Protein AF-A0A7J6RR36-F1 (afdb_monomer_lite)

pLDDT: mean 82.9, std 16.31, range [44.66, 98.06]

Secondary structure (DSSP, 8-state):
---HHHHHHHHHHHHHHHTT---GGGTTS-EEEEEEEEEEEE-------------SSPPPPPP----EEEEEEEEEEEEEEETTEEEEEEEEEEESS-TT-EEEEEEEHHHHHHHHHHHT--S-HHHHHHHHHHHHHHTT-

Sequence (141 aa):
MIPSSTYDDMITQQQQQQQLVVDPSLSEGHHVVYDREIPLELRVLSMTRKTTGEGEGNPPPPPVDVGTLEAIRCKVMILGENEGSFKHCRVELTSENDIFFHYTHSLDEMQFRDIQEEQKLMIEFNEYVNVFIKMCNSCIA

Structure (mmCIF, N/CA/C/O backbone):
data_AF-A0A7J6RR36-F1
#
_entry.id   AF-A0A7J6RR36-F1
#
loop_
_atom_site.group_PDB
_atom_site.id
_atom_site.type_symbol
_atom_site.label_atom_id
_atom_site.label_alt_id
_atom_site.label_comp_id
_atom_site.label_asym_id
_atom_site.label_entity_id
_atom_site.label_seq_id
_atom_site.pdbx_PDB_ins_code
_atom_site.Cartn_x
_atom_site.Cartn_y
_atom_site.Cartn_z
_atom_site.occupancy
_atom_site.B_iso_or_equiv
_atom_site.auth_seq_id
_atom_site.auth_comp_id
_atom_site.auth_asym_id
_atom_site.auth_atom_id
_atom_site.pdbx_PDB_model_num
ATOM 1 N N . MET A 1 1 ? 8.049 -53.888 9.980 1.00 58.66 1 MET A N 1
ATOM 2 C CA . MET A 1 1 ? 6.819 -53.112 9.716 1.00 58.66 1 MET A CA 1
ATOM 3 C C . MET A 1 1 ? 6.733 -52.046 10.785 1.00 58.66 1 MET A C 1
ATOM 5 O O . MET A 1 1 ? 6.714 -52.404 11.954 1.00 58.66 1 MET A O 1
ATOM 9 N N . ILE A 1 2 ? 6.808 -50.774 10.401 1.00 55.28 2 ILE A N 1
ATOM 10 C CA . ILE A 1 2 ? 6.678 -49.655 11.342 1.00 55.28 2 ILE A CA 1
ATOM 11 C C . ILE A 1 2 ? 5.178 -49.531 11.690 1.00 55.28 2 ILE A C 1
ATOM 13 O O . ILE A 1 2 ? 4.363 -49.647 10.772 1.00 55.28 2 ILE A O 1
ATOM 17 N N . PRO A 1 3 ? 4.789 -49.382 12.970 1.00 66.19 3 PRO A N 1
ATOM 18 C CA . PRO A 1 3 ? 3.383 -49.269 13.365 1.00 66.19 3 PRO A CA 1
ATOM 19 C C . PRO A 1 3 ? 2.703 -48.054 12.717 1.00 66.19 3 PRO A C 1
ATOM 21 O O . PRO A 1 3 ? 3.299 -46.983 12.651 1.00 66.19 3 PRO A O 1
ATOM 24 N N . SER A 1 4 ? 1.444 -48.201 12.282 1.00 63.69 4 SER A N 1
ATOM 25 C CA . SER A 1 4 ? 0.651 -47.117 11.664 1.00 63.69 4 SER A CA 1
ATOM 26 C C . SER A 1 4 ? 0.597 -45.852 12.528 1.00 63.69 4 SER A C 1
ATOM 28 O O . SER A 1 4 ? 0.709 -44.753 12.002 1.00 63.69 4 SER A O 1
ATOM 30 N N . SER A 1 5 ? 0.530 -46.008 13.854 1.00 69.06 5 SER A N 1
ATOM 31 C CA . SER A 1 5 ? 0.500 -44.888 14.804 1.00 69.06 5 SER A CA 1
ATOM 32 C C . SER A 1 5 ? 1.755 -44.015 14.743 1.00 69.06 5 SER A C 1
ATOM 34 O O . SER A 1 5 ? 1.679 -42.810 14.927 1.00 69.06 5 SER A O 1
ATOM 36 N N . THR A 1 6 ? 2.913 -44.603 14.427 1.00 73.38 6 THR A N 1
ATOM 37 C CA . THR A 1 6 ? 4.170 -43.861 14.287 1.00 73.38 6 THR A CA 1
ATOM 38 C C . THR A 1 6 ? 4.166 -42.976 13.039 1.00 73.38 6 THR A C 1
ATOM 40 O O . THR A 1 6 ? 4.768 -41.908 13.056 1.00 73.38 6 THR A O 1
ATOM 43 N N . TYR A 1 7 ? 3.472 -43.375 11.968 1.00 69.75 7 TYR A N 1
ATOM 44 C CA . TYR A 1 7 ? 3.313 -42.533 10.778 1.00 69.75 7 TYR A CA 1
ATOM 45 C C . TYR A 1 7 ? 2.375 -41.354 11.038 1.00 69.75 7 TYR A C 1
ATOM 47 O O . TYR A 1 7 ? 2.686 -40.240 10.624 1.00 69.75 7 TYR A O 1
ATOM 55 N N . ASP A 1 8 ? 1.279 -41.577 11.764 1.00 73.06 8 ASP A N 1
ATOM 56 C CA . ASP A 1 8 ? 0.334 -40.517 12.132 1.00 73.06 8 ASP A CA 1
ATOM 57 C C . ASP A 1 8 ? 0.989 -39.472 13.054 1.00 73.06 8 ASP A C 1
ATOM 59 O O . ASP A 1 8 ? 0.829 -38.264 12.848 1.00 73.06 8 ASP A O 1
ATOM 63 N N . ASP A 1 9 ? 1.819 -39.920 14.002 1.00 74.50 9 ASP A N 1
ATOM 64 C CA . ASP A 1 9 ? 2.617 -39.041 14.863 1.00 74.50 9 ASP A CA 1
ATOM 65 C C . ASP A 1 9 ? 3.649 -38.231 14.057 1.00 74.50 9 ASP A C 1
ATOM 67 O O . ASP A 1 9 ? 3.833 -37.036 14.296 1.00 74.50 9 ASP A O 1
ATOM 71 N N . MET A 1 10 ? 4.297 -38.848 13.061 1.00 70.88 10 MET A N 1
ATOM 72 C CA . MET A 1 10 ? 5.255 -38.168 12.180 1.00 70.88 10 MET A CA 1
ATOM 73 C C . MET A 1 10 ? 4.585 -37.136 11.266 1.00 70.88 10 MET A C 1
ATOM 75 O O . MET A 1 10 ? 5.138 -36.053 11.071 1.00 70.88 10 MET A O 1
ATOM 79 N N . ILE A 1 11 ? 3.398 -37.436 10.731 1.00 74.56 11 ILE A N 1
ATOM 80 C CA . ILE A 1 11 ? 2.609 -36.498 9.917 1.00 74.56 11 ILE A CA 1
ATOM 81 C C . ILE A 1 11 ? 2.145 -35.321 10.777 1.00 74.56 11 ILE A C 1
ATOM 83 O O . ILE A 1 11 ? 2.254 -34.171 10.354 1.00 74.56 11 ILE A O 1
ATOM 87 N N . THR A 1 12 ? 1.696 -35.587 12.004 1.00 70.38 12 THR A N 1
ATOM 88 C CA . THR A 1 12 ? 1.265 -34.547 12.947 1.00 70.38 12 THR A CA 1
ATOM 89 C C . THR A 1 12 ? 2.434 -33.652 13.360 1.00 70.38 12 THR A C 1
ATOM 91 O O . THR A 1 12 ? 2.294 -32.431 13.377 1.00 70.38 12 THR A O 1
ATOM 94 N N . GLN A 1 13 ? 3.615 -34.223 13.621 1.00 67.81 13 GLN A N 1
ATOM 95 C CA . GLN A 1 13 ? 4.823 -33.444 13.910 1.00 67.81 13 GLN A CA 1
ATOM 96 C C . GLN A 1 13 ? 5.311 -32.639 12.700 1.00 67.81 13 GLN A C 1
ATOM 98 O O . GLN A 1 13 ? 5.726 -31.496 12.875 1.00 67.81 13 GLN A O 1
ATOM 103 N N . GLN A 1 14 ? 5.233 -33.180 11.479 1.00 62.72 14 GLN A N 1
ATOM 104 C CA . GLN A 1 14 ? 5.550 -32.421 10.263 1.00 62.72 14 GLN A CA 1
ATOM 105 C C . GLN A 1 14 ? 4.559 -31.281 10.017 1.00 62.72 14 GLN A C 1
ATOM 107 O O . GLN A 1 14 ? 4.983 -30.185 9.660 1.00 62.72 14 GLN A O 1
ATOM 112 N N . GLN A 1 15 ? 3.261 -31.501 10.244 1.00 60.00 15 GLN A N 1
ATOM 113 C CA . GLN A 1 15 ? 2.252 -30.444 10.144 1.00 60.00 15 GLN A CA 1
ATOM 114 C C . GLN A 1 15 ? 2.446 -29.375 11.226 1.00 60.00 15 GLN A C 1
ATOM 116 O O . GLN A 1 15 ? 2.379 -28.191 10.915 1.00 60.00 15 GLN A O 1
ATOM 121 N N . GLN A 1 16 ? 2.777 -29.758 12.465 1.00 57.38 16 GLN A N 1
ATOM 122 C CA . GLN A 1 16 ? 3.113 -28.803 13.530 1.00 57.38 16 GLN A CA 1
ATOM 123 C C . GLN A 1 16 ? 4.413 -28.037 13.245 1.00 57.38 16 GLN A C 1
ATOM 125 O O . GLN A 1 16 ? 4.486 -26.845 13.525 1.00 57.38 16 GLN A O 1
ATOM 130 N N . GLN A 1 17 ? 5.424 -28.670 12.639 1.00 55.56 17 GLN A N 1
ATOM 131 C CA . GLN A 1 17 ? 6.645 -27.977 12.207 1.00 55.56 17 GLN A CA 1
ATOM 132 C C . GLN A 1 17 ? 6.396 -27.021 11.035 1.00 55.56 17 GLN A C 1
ATOM 134 O O . GLN A 1 17 ? 6.995 -25.949 11.001 1.00 55.56 17 GLN A O 1
ATOM 139 N N . GLN A 1 18 ? 5.480 -27.348 10.117 1.00 54.94 18 GLN A N 1
ATOM 140 C CA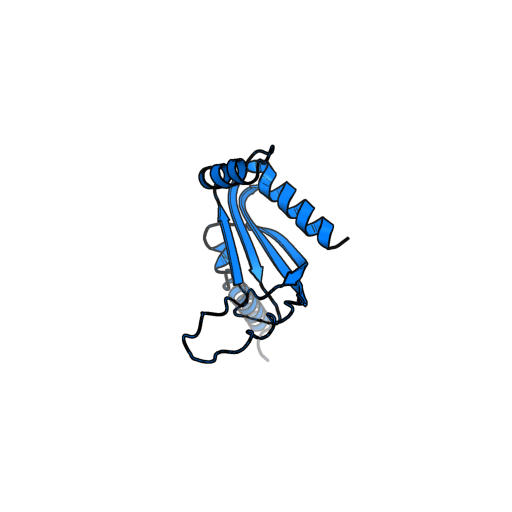 . GLN A 1 18 ? 5.027 -26.411 9.080 1.00 54.94 18 GLN A CA 1
ATOM 141 C C . GLN A 1 18 ? 4.219 -25.240 9.663 1.00 54.94 18 GLN A C 1
ATOM 143 O O . GLN A 1 18 ? 4.203 -24.162 9.077 1.00 54.94 18 GLN A O 1
ATOM 148 N N . GLN A 1 19 ? 3.605 -25.418 10.836 1.00 52.06 19 GLN A N 1
ATOM 149 C CA . GLN A 1 19 ? 2.794 -24.404 11.515 1.00 52.06 19 GLN A CA 1
ATOM 150 C C . GLN A 1 19 ? 3.617 -23.373 12.318 1.00 52.06 19 GLN A C 1
ATOM 152 O O . GLN A 1 19 ? 3.052 -22.391 12.792 1.00 52.06 19 GLN A O 1
ATOM 157 N N . LEU A 1 20 ? 4.938 -23.558 12.468 1.00 50.28 20 LEU A N 1
ATOM 158 C CA . LEU A 1 20 ? 5.805 -22.690 13.287 1.00 50.28 20 LEU A CA 1
ATOM 159 C C . LEU A 1 20 ? 6.657 -21.685 12.503 1.00 50.28 20 LEU A C 1
ATOM 161 O O . LEU A 1 20 ? 7.396 -20.915 13.118 1.00 50.28 20 LEU A O 1
ATOM 165 N N . VAL A 1 21 ? 6.531 -21.610 11.177 1.00 52.81 21 VAL A N 1
ATOM 166 C CA . VAL A 1 21 ? 7.033 -20.440 10.442 1.00 52.81 21 VAL A CA 1
ATOM 167 C C . VAL A 1 21 ? 5.961 -19.360 10.522 1.00 52.81 21 VAL A C 1
ATOM 169 O O . VAL A 1 21 ? 5.209 -19.126 9.580 1.00 52.81 21 VAL A O 1
ATOM 172 N N . VAL A 1 22 ? 5.837 -18.751 11.700 1.00 60.56 22 VAL A N 1
ATOM 173 C CA . VAL A 1 22 ? 5.014 -17.555 11.865 1.00 60.56 22 VAL A CA 1
ATOM 174 C C . VAL A 1 22 ? 5.665 -16.484 10.994 1.00 60.56 22 VAL A C 1
ATOM 176 O O . VAL A 1 22 ? 6.811 -16.112 11.248 1.00 60.56 22 VAL A O 1
ATOM 179 N N . ASP A 1 23 ? 4.985 -16.065 9.924 1.00 70.12 23 ASP A N 1
ATOM 180 C CA . ASP A 1 23 ? 5.460 -14.994 9.046 1.00 70.12 23 ASP A CA 1
ATOM 181 C C . ASP A 1 23 ? 5.832 -13.792 9.938 1.00 70.12 23 ASP A C 1
ATOM 183 O O . ASP A 1 23 ? 4.960 -13.302 10.663 1.00 70.12 23 ASP A O 1
ATOM 187 N N . PRO A 1 24 ? 7.101 -13.331 9.953 1.00 74.56 24 PRO A N 1
ATOM 188 C CA . PRO A 1 24 ? 7.525 -12.224 10.808 1.00 74.56 24 PRO A CA 1
ATOM 189 C C . PRO A 1 24 ? 6.677 -10.967 10.612 1.00 74.56 24 PRO A C 1
ATOM 191 O O . PRO A 1 24 ? 6.512 -10.190 11.553 1.00 74.56 24 PRO A O 1
ATOM 194 N N . SER A 1 25 ? 6.079 -10.795 9.428 1.00 69.94 25 SER A N 1
ATOM 195 C CA . SER A 1 25 ? 5.152 -9.702 9.143 1.00 69.94 25 SER A CA 1
ATOM 196 C C . SER A 1 25 ? 3.880 -9.778 10.019 1.00 69.94 25 SER A C 1
ATOM 198 O O . SER A 1 25 ? 3.311 -8.753 10.382 1.00 69.94 25 SER A O 1
ATOM 200 N N . LEU A 1 26 ? 3.468 -10.953 10.492 1.00 77.19 26 LEU A N 1
ATOM 201 C CA . LEU A 1 26 ? 2.271 -11.133 11.327 1.00 77.19 26 LEU A CA 1
ATOM 202 C C . LEU A 1 26 ? 2.563 -11.100 12.838 1.00 77.19 26 LEU A C 1
ATOM 204 O O . LEU A 1 26 ? 1.651 -11.244 13.653 1.00 77.19 26 LEU A O 1
ATOM 208 N N . SER A 1 27 ? 3.825 -10.911 13.234 1.00 69.50 27 SER A N 1
ATOM 209 C CA . SER A 1 27 ? 4.280 -11.072 1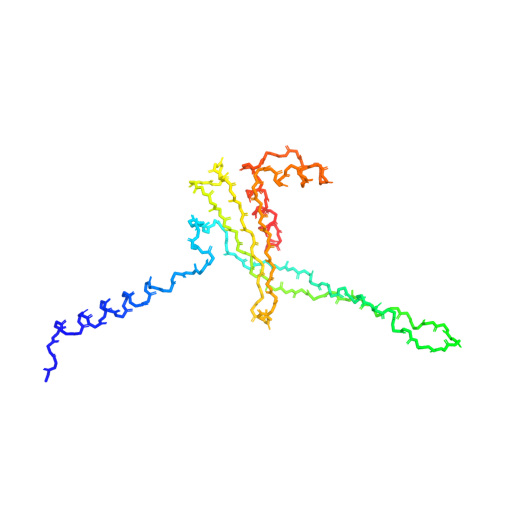4.624 1.00 69.50 27 SER A CA 1
ATOM 210 C C . SER A 1 27 ? 3.690 -10.069 15.629 1.00 69.50 27 SER A C 1
ATOM 212 O O . SER A 1 27 ? 3.673 -10.352 16.826 1.00 69.50 27 SER A O 1
ATOM 214 N N . GLU A 1 28 ? 3.150 -8.941 15.162 1.00 74.81 28 GLU A N 1
ATOM 215 C CA . GLU A 1 28 ? 2.557 -7.888 16.003 1.00 74.81 28 GLU A CA 1
ATOM 216 C C . GLU A 1 28 ? 1.021 -7.969 16.103 1.00 74.81 28 GLU A C 1
ATOM 218 O O . GLU A 1 28 ? 0.383 -7.094 16.687 1.00 74.81 28 GLU A O 1
ATOM 223 N N . GLY A 1 29 ? 0.411 -9.031 15.563 1.00 85.56 29 GLY A N 1
ATOM 224 C CA . GLY A 1 29 ? -1.044 -9.222 15.561 1.00 85.56 29 GLY A CA 1
ATOM 225 C C . GLY A 1 29 ? -1.751 -8.630 14.342 1.00 85.56 29 GLY A C 1
ATOM 226 O O . GLY A 1 29 ? -2.984 -8.597 14.303 1.00 85.56 29 GLY A O 1
ATOM 227 N N . HIS A 1 30 ? -0.996 -8.174 13.340 1.00 91.19 30 HIS A N 1
ATOM 228 C CA . HIS A 1 30 ? -1.567 -7.823 12.048 1.00 91.19 30 HIS A CA 1
ATOM 229 C C . HIS A 1 30 ? -2.145 -9.057 11.361 1.00 91.19 30 HIS A C 1
ATOM 231 O O . HIS A 1 30 ? -1.613 -10.161 11.46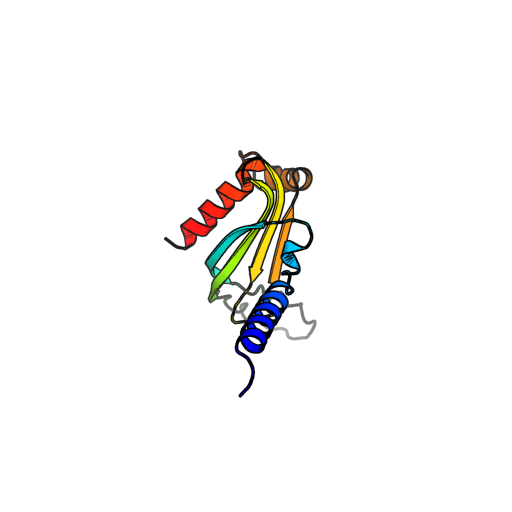8 1.00 91.19 30 HIS A O 1
ATOM 237 N N . HIS A 1 31 ? -3.205 -8.850 10.591 1.00 91.94 31 HIS A N 1
ATOM 238 C CA . HIS A 1 31 ? -3.728 -9.851 9.675 1.00 91.94 31 HIS A CA 1
ATOM 239 C C . HIS A 1 31 ? -3.846 -9.267 8.269 1.00 91.94 31 HIS A C 1
ATOM 241 O O . HIS A 1 31 ? -4.008 -8.059 8.086 1.00 91.94 31 HIS A O 1
ATOM 247 N N . VAL A 1 32 ? -3.723 -10.138 7.271 1.00 94.69 32 VAL A N 1
ATOM 248 C CA . VAL A 1 32 ? -3.772 -9.767 5.856 1.00 94.69 32 VAL A CA 1
ATOM 249 C C . VAL A 1 32 ? -5.221 -9.514 5.444 1.00 94.69 32 VAL A C 1
ATOM 251 O O . VAL A 1 32 ? -6.085 -10.356 5.681 1.00 94.69 32 VAL A O 1
ATOM 254 N N . VAL A 1 33 ? -5.467 -8.378 4.794 1.00 95.69 33 VAL A N 1
ATOM 255 C CA . VAL A 1 33 ? -6.767 -8.013 4.196 1.00 95.69 33 VAL A CA 1
ATOM 256 C C . VAL A 1 33 ? -6.701 -7.915 2.671 1.00 95.69 33 VAL A C 1
ATOM 258 O O . VAL A 1 33 ? -7.721 -7.979 1.992 1.00 95.69 33 VAL A O 1
ATOM 261 N N . TYR A 1 34 ? -5.494 -7.825 2.108 1.00 96.75 34 TYR A N 1
ATOM 262 C CA . TYR A 1 34 ? -5.265 -7.848 0.668 1.00 96.75 34 TYR A CA 1
ATOM 263 C C . TYR A 1 34 ? -3.913 -8.481 0.355 1.00 96.75 34 TYR A C 1
ATOM 265 O O . TYR A 1 34 ? -2.931 -8.180 1.027 1.00 96.75 34 TYR A O 1
ATOM 273 N N . ASP A 1 35 ? -3.851 -9.335 -0.663 1.00 97.12 35 ASP A N 1
ATOM 274 C CA . ASP A 1 35 ? -2.603 -9.936 -1.142 1.00 97.12 35 ASP A CA 1
ATOM 275 C C . ASP A 1 35 ? -2.764 -10.355 -2.605 1.00 97.12 35 ASP A C 1
ATOM 277 O O . ASP A 1 35 ? -3.307 -11.424 -2.896 1.00 97.12 35 ASP A O 1
ATOM 281 N N . ARG A 1 36 ? -2.383 -9.471 -3.534 1.00 97.81 36 ARG A N 1
ATOM 282 C CA . ARG A 1 36 ? -2.459 -9.727 -4.982 1.00 97.81 36 ARG A CA 1
ATOM 283 C C . ARG A 1 36 ? -1.301 -9.084 -5.725 1.00 97.81 36 ARG A C 1
ATOM 285 O O . ARG A 1 36 ? -0.767 -8.065 -5.296 1.00 97.81 36 ARG A O 1
ATOM 292 N N . GLU A 1 37 ? -0.982 -9.631 -6.889 1.00 97.44 37 GLU A N 1
ATOM 293 C CA . GLU A 1 37 ? -0.113 -8.968 -7.856 1.00 97.44 37 GLU A CA 1
ATOM 294 C C . GLU A 1 37 ? -0.862 -7.848 -8.581 1.00 97.44 37 GLU A C 1
ATOM 296 O O . GLU A 1 37 ? -1.981 -8.039 -9.063 1.00 97.44 37 GLU A O 1
ATOM 301 N N . ILE A 1 38 ? -0.239 -6.675 -8.645 1.00 97.38 38 ILE A N 1
ATOM 302 C CA . ILE A 1 38 ? -0.718 -5.494 -9.361 1.00 97.38 38 ILE A CA 1
ATOM 303 C C . ILE A 1 38 ? 0.299 -5.116 -10.448 1.00 97.38 38 ILE A C 1
ATOM 305 O O . ILE A 1 38 ? 1.499 -5.098 -10.166 1.00 97.38 38 ILE A O 1
ATOM 309 N N . PRO A 1 39 ? -0.138 -4.816 -11.687 1.00 96.38 39 PRO A N 1
ATOM 310 C CA . PRO A 1 39 ? 0.769 -4.359 -12.733 1.00 96.38 39 PRO A CA 1
ATOM 311 C C . PRO A 1 39 ? 1.183 -2.909 -12.452 1.00 96.38 39 PRO A C 1
ATOM 313 O O . PRO A 1 39 ? 0.342 -2.009 -12.447 1.00 96.38 39 PRO A O 1
ATOM 316 N N . LEU A 1 40 ? 2.474 -2.681 -12.209 1.00 95.00 40 LEU A N 1
ATOM 317 C CA . LEU A 1 40 ? 3.039 -1.364 -11.912 1.00 95.00 40 LEU A CA 1
ATOM 318 C C . LEU A 1 40 ? 4.131 -1.002 -12.914 1.00 95.00 40 LEU A C 1
ATOM 320 O O . LEU A 1 40 ? 4.990 -1.822 -13.230 1.00 95.00 40 LEU A O 1
ATOM 324 N N . GLU A 1 41 ? 4.113 0.241 -13.396 1.00 93.75 41 GLU A N 1
ATOM 325 C CA . GLU A 1 41 ? 5.236 0.800 -14.147 1.00 93.75 41 GLU A CA 1
ATOM 326 C C . GLU A 1 41 ? 6.319 1.250 -13.157 1.00 93.75 41 GLU A C 1
ATOM 328 O O . GLU A 1 41 ? 6.138 2.216 -12.413 1.00 93.75 41 GLU A O 1
ATOM 333 N N . LEU A 1 42 ? 7.449 0.548 -13.143 1.00 91.31 42 LEU A N 1
ATOM 334 C CA . LEU A 1 42 ? 8.614 0.883 -12.341 1.00 91.31 42 LEU A CA 1
ATOM 335 C C . LEU A 1 42 ? 9.544 1.799 -13.129 1.00 91.31 42 LEU A C 1
ATOM 337 O O . LEU A 1 42 ? 9.934 1.494 -14.254 1.00 91.31 42 LEU A O 1
ATOM 341 N N . ARG A 1 43 ? 9.934 2.915 -12.516 1.00 88.75 43 ARG A N 1
ATOM 342 C CA . ARG A 1 43 ? 10.922 3.845 -13.068 1.00 88.75 43 ARG A CA 1
ATOM 343 C C . ARG A 1 43 ? 12.082 3.969 -12.106 1.00 88.75 43 ARG A C 1
ATOM 345 O O . ARG A 1 43 ? 11.904 4.354 -10.948 1.00 88.75 43 ARG A O 1
ATOM 352 N N . VAL A 1 44 ? 13.273 3.628 -12.582 1.00 80.25 44 VAL A N 1
ATOM 353 C CA . VAL A 1 44 ? 14.483 3.793 -11.788 1.00 80.25 44 VAL A CA 1
ATOM 354 C C . VAL A 1 44 ? 14.895 5.241 -11.935 1.00 80.25 44 VAL A C 1
ATOM 356 O O . VAL A 1 44 ? 15.466 5.635 -12.947 1.00 80.25 44 VAL A O 1
ATOM 359 N N . LEU A 1 45 ? 14.648 6.030 -10.891 1.00 71.50 45 LEU A N 1
ATOM 360 C CA . LEU A 1 45 ? 15.192 7.375 -10.817 1.00 71.50 45 LEU A CA 1
ATOM 361 C C . LEU A 1 45 ? 16.714 7.260 -10.822 1.00 71.50 45 LEU A C 1
ATOM 363 O O . LEU A 1 45 ? 17.347 7.055 -9.783 1.00 71.50 45 LEU A O 1
ATOM 367 N N . SER A 1 46 ? 17.321 7.413 -11.998 1.00 62.56 46 SER A N 1
ATOM 368 C CA . SER A 1 46 ? 18.739 7.681 -12.099 1.00 62.56 46 SER A CA 1
ATOM 369 C C . SER A 1 46 ? 18.937 9.069 -11.504 1.00 62.56 46 SER A C 1
ATOM 371 O O . SER A 1 46 ? 18.952 10.079 -12.206 1.00 62.56 46 SER A O 1
ATOM 373 N N . MET A 1 47 ? 19.077 9.147 -10.182 1.00 55.66 47 MET A N 1
ATOM 374 C CA . MET A 1 47 ? 19.860 10.217 -9.599 1.00 55.66 47 MET A CA 1
ATOM 375 C C . MET A 1 47 ? 21.257 10.005 -10.157 1.00 55.66 47 MET A C 1
ATOM 377 O O . MET A 1 47 ? 22.076 9.288 -9.581 1.00 55.66 47 MET A O 1
ATOM 381 N N . THR A 1 48 ? 21.524 10.595 -11.322 1.00 51.59 48 THR A N 1
ATOM 382 C CA . THR A 1 48 ? 22.871 10.887 -11.765 1.00 51.59 48 THR A CA 1
ATOM 383 C C . THR A 1 48 ? 23.444 11.716 -10.630 1.00 51.59 48 THR A C 1
ATOM 385 O O . THR A 1 48 ? 23.244 12.930 -10.549 1.00 51.59 48 THR A O 1
ATOM 388 N N . ARG A 1 49 ? 24.125 11.051 -9.683 1.00 49.12 49 ARG A N 1
ATOM 389 C CA . ARG A 1 49 ? 25.140 11.713 -8.879 1.00 49.12 49 ARG A CA 1
ATOM 390 C C . ARG A 1 49 ? 25.921 12.489 -9.914 1.00 49.12 49 ARG A C 1
ATOM 392 O O . ARG A 1 49 ? 26.422 11.886 -10.861 1.00 49.12 49 ARG A O 1
ATOM 399 N N . LYS A 1 50 ? 25.944 13.812 -9.784 1.00 46.84 50 LYS A N 1
ATOM 400 C CA . LYS A 1 50 ? 26.906 14.636 -10.497 1.00 46.84 50 LYS A CA 1
ATOM 401 C C . LYS A 1 50 ? 28.270 14.064 -10.125 1.00 46.84 50 LYS A C 1
ATOM 403 O O . LYS A 1 50 ? 28.825 14.416 -9.090 1.00 46.84 50 LYS A O 1
ATOM 408 N N . THR A 1 51 ? 28.766 13.117 -10.911 1.00 44.66 51 THR A N 1
ATOM 409 C CA . THR A 1 51 ? 30.160 12.734 -10.903 1.00 44.66 51 THR A CA 1
ATOM 410 C C . THR A 1 51 ? 30.850 13.945 -11.488 1.00 44.66 51 THR A C 1
ATOM 412 O O . THR A 1 51 ? 30.867 14.167 -12.693 1.00 44.66 51 THR A O 1
ATOM 415 N N . THR A 1 52 ? 31.284 14.811 -10.579 1.00 50.84 52 THR A N 1
ATOM 416 C CA . THR A 1 52 ? 32.421 15.703 -10.748 1.00 50.84 52 THR A CA 1
ATOM 417 C C . THR A 1 52 ? 33.441 15.047 -11.676 1.00 50.84 52 THR A C 1
ATOM 419 O O . THR A 1 52 ? 34.041 14.046 -11.288 1.00 50.84 52 THR A O 1
ATOM 422 N N . GLY A 1 53 ? 33.589 15.567 -12.894 1.00 52.22 53 GLY A N 1
ATOM 423 C CA . GLY A 1 53 ? 34.547 15.025 -13.853 1.00 52.22 53 GLY A CA 1
ATOM 424 C C . GLY A 1 53 ? 34.285 15.420 -15.304 1.00 52.22 53 GLY A C 1
ATOM 425 O O . GLY A 1 53 ? 33.743 14.624 -16.052 1.00 52.22 53 GLY A O 1
ATOM 426 N N . GLU A 1 54 ? 34.723 16.634 -15.652 1.00 50.69 54 GLU A N 1
ATOM 427 C CA . GLU A 1 54 ? 35.421 16.972 -16.909 1.00 50.69 54 GLU A CA 1
ATOM 428 C C . GLU A 1 54 ? 34.672 16.952 -18.260 1.00 50.69 54 GLU A C 1
ATOM 430 O O . GLU A 1 54 ? 34.179 15.933 -18.731 1.00 50.69 54 GLU A O 1
ATOM 435 N N . GLY A 1 55 ? 34.731 18.099 -18.955 1.00 50.97 55 GLY A N 1
ATOM 436 C CA . GLY A 1 55 ? 34.590 18.188 -20.411 1.00 50.97 55 GLY A CA 1
ATOM 437 C C . GLY A 1 55 ? 33.661 19.304 -20.883 1.00 50.97 55 GLY A C 1
ATOM 438 O O . GLY A 1 55 ? 32.445 19.184 -20.788 1.00 50.97 55 GLY A O 1
ATOM 439 N N . GLU A 1 56 ? 34.231 20.377 -21.435 1.00 53.78 56 GLU A N 1
ATOM 440 C CA . GLU A 1 56 ? 33.516 21.383 -22.228 1.00 53.78 56 GLU A CA 1
ATOM 441 C C . GLU A 1 56 ? 32.920 20.731 -23.488 1.00 53.78 56 GLU A C 1
ATOM 443 O O . GLU A 1 56 ? 33.543 20.636 -24.541 1.00 53.78 56 GLU A O 1
ATOM 448 N N . GLY A 1 57 ? 31.695 20.239 -23.365 1.00 62.16 57 GLY A N 1
ATOM 449 C CA . GLY A 1 57 ? 30.889 19.700 -24.447 1.00 62.16 57 GLY A CA 1
ATOM 450 C C . GLY A 1 57 ? 29.464 19.555 -23.943 1.00 62.16 57 GLY A C 1
ATOM 451 O O . GLY A 1 57 ? 29.260 19.278 -22.761 1.00 62.16 57 GLY A O 1
ATOM 452 N N . ASN A 1 58 ? 28.473 19.803 -24.804 1.00 64.69 58 ASN A N 1
ATOM 453 C CA . ASN A 1 58 ? 27.070 19.655 -24.419 1.00 64.69 58 ASN A CA 1
ATOM 454 C C . ASN A 1 58 ? 26.877 18.283 -23.751 1.00 64.69 58 ASN A C 1
ATOM 456 O O . ASN A 1 58 ? 27.219 17.275 -24.378 1.00 64.69 58 ASN A O 1
ATOM 460 N N . PRO A 1 59 ? 26.379 18.227 -22.501 1.00 69.38 59 PRO A N 1
ATOM 461 C CA . PRO A 1 59 ? 26.175 16.956 -21.829 1.00 69.38 59 PRO A CA 1
ATOM 462 C C . PRO A 1 59 ? 25.243 16.088 -22.685 1.00 69.38 59 PRO A C 1
ATOM 464 O O . PRO A 1 59 ? 24.315 16.628 -23.303 1.00 69.38 59 PRO A O 1
ATOM 467 N N . PRO A 1 60 ? 25.479 14.764 -22.759 1.00 69.25 60 PRO A N 1
ATOM 468 C CA . PRO A 1 60 ? 24.556 13.878 -23.448 1.00 69.25 60 PRO A CA 1
ATOM 469 C C . P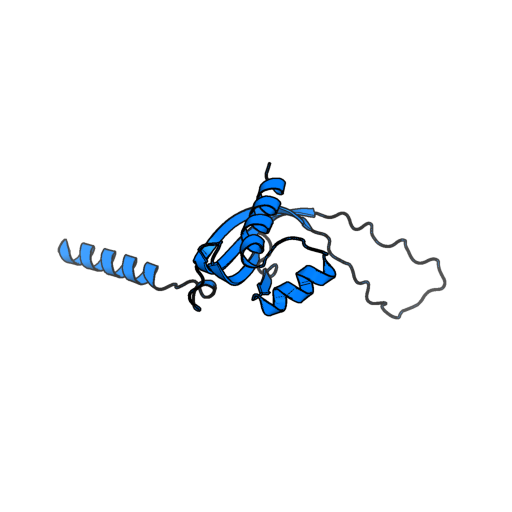RO A 1 60 ? 23.153 14.068 -22.853 1.00 69.25 60 PRO A C 1
ATOM 471 O O . PRO A 1 60 ? 23.035 14.287 -21.640 1.00 69.25 60 PRO A O 1
ATOM 474 N N . PRO A 1 61 ? 22.090 14.021 -23.679 1.00 65.69 61 PRO A N 1
ATOM 475 C CA . PRO A 1 61 ? 20.737 14.065 -23.153 1.00 65.69 61 PRO A CA 1
ATOM 476 C C . PRO A 1 61 ? 20.591 12.952 -22.106 1.00 65.69 61 PRO A C 1
ATOM 478 O O . PRO A 1 61 ? 21.149 11.865 -22.302 1.00 65.69 61 PRO A O 1
ATOM 481 N N . PRO A 1 62 ? 19.902 13.219 -20.982 1.00 63.25 62 PRO A N 1
ATOM 482 C CA . PRO A 1 62 ? 19.695 12.202 -19.966 1.00 63.25 62 PRO A CA 1
ATOM 483 C C . PRO A 1 62 ? 19.078 10.958 -20.620 1.00 63.25 62 PRO A C 1
ATOM 485 O O . PRO A 1 62 ? 18.269 11.107 -21.545 1.00 63.25 62 PRO A O 1
ATOM 488 N N . PRO A 1 63 ? 19.473 9.745 -20.192 1.00 67.56 63 PRO A N 1
ATOM 489 C CA . PRO A 1 63 ? 18.867 8.527 -20.706 1.00 67.56 63 PRO A CA 1
ATOM 490 C C . PRO A 1 63 ? 17.347 8.635 -20.572 1.00 67.56 63 PRO A C 1
ATOM 492 O O . PRO A 1 63 ? 16.836 9.090 -19.548 1.00 67.56 63 PRO A O 1
ATOM 495 N N . VAL A 1 64 ? 16.634 8.274 -21.641 1.00 64.56 64 VAL A N 1
ATOM 496 C CA . VAL A 1 64 ? 15.174 8.214 -21.618 1.00 64.56 64 VAL A CA 1
ATOM 497 C C . VAL A 1 64 ? 14.804 7.123 -20.621 1.00 64.56 64 VAL A C 1
ATOM 499 O O . VAL A 1 64 ? 15.058 5.948 -20.874 1.00 64.56 64 VAL A O 1
ATOM 502 N N . ASP A 1 65 ? 14.266 7.530 -19.476 1.00 70.06 65 ASP A N 1
ATOM 503 C CA . ASP A 1 65 ? 13.775 6.629 -18.438 1.00 70.06 65 ASP A CA 1
ATOM 504 C C . ASP A 1 65 ? 12.464 6.000 -18.930 1.00 70.06 65 ASP A C 1
ATOM 506 O O . ASP A 1 65 ? 11.377 6.565 -18.786 1.00 70.06 65 ASP A O 1
ATOM 510 N N . VAL A 1 66 ? 12.594 4.885 -19.653 1.00 76.12 66 VAL A N 1
ATOM 511 C CA . VAL A 1 66 ? 11.464 4.056 -20.078 1.00 76.12 66 VAL A CA 1
ATOM 512 C C . VAL A 1 66 ? 11.195 3.078 -18.941 1.00 76.12 66 VAL A C 1
ATOM 514 O O . VAL A 1 66 ? 12.023 2.206 -18.681 1.00 76.12 66 VAL A O 1
ATOM 517 N N . GLY A 1 67 ? 10.064 3.240 -18.255 1.00 85.25 67 GLY A N 1
ATOM 518 C CA . GLY A 1 67 ? 9.693 2.355 -17.157 1.00 85.25 67 GLY A CA 1
ATOM 519 C C . GLY A 1 67 ? 9.426 0.919 -17.613 1.00 85.25 67 GLY A C 1
ATOM 520 O O . GLY A 1 67 ? 9.066 0.674 -18.769 1.00 85.25 67 GLY A O 1
ATOM 521 N N . THR A 1 68 ? 9.591 -0.038 -16.701 1.00 89.69 68 THR A N 1
ATOM 522 C CA . THR A 1 68 ? 9.237 -1.448 -16.911 1.00 89.69 68 THR A CA 1
ATOM 523 C C . THR A 1 68 ? 7.880 -1.740 -16.287 1.00 89.69 68 THR A C 1
ATOM 525 O O . THR A 1 68 ? 7.620 -1.353 -15.154 1.00 89.69 68 THR A O 1
ATOM 528 N N . LEU A 1 69 ? 6.988 -2.411 -17.018 1.00 92.81 69 LEU A N 1
ATOM 529 C CA . LEU A 1 69 ? 5.733 -2.894 -16.444 1.00 92.81 69 LEU A CA 1
ATOM 530 C C . LEU A 1 69 ? 5.989 -4.249 -15.780 1.00 92.81 69 LEU A C 1
ATOM 532 O O . LEU A 1 69 ? 6.301 -5.219 -16.471 1.00 92.81 69 LEU A O 1
ATOM 536 N N . GLU A 1 70 ? 5.850 -4.313 -14.460 1.00 93.94 70 GLU A N 1
ATOM 537 C CA . GLU A 1 70 ? 6.102 -5.519 -13.672 1.00 93.94 70 GLU A CA 1
ATOM 538 C C . GLU A 1 70 ? 4.894 -5.890 -12.811 1.00 93.94 70 GLU A C 1
ATOM 540 O O . GLU A 1 70 ? 4.156 -5.028 -12.331 1.00 93.94 70 GLU A O 1
ATOM 545 N N . ALA A 1 71 ? 4.690 -7.195 -12.623 1.00 96.19 71 ALA A N 1
ATOM 546 C CA . ALA A 1 71 ? 3.738 -7.712 -11.653 1.00 96.19 71 ALA A CA 1
ATOM 547 C C . ALA A 1 71 ? 4.373 -7.612 -10.262 1.00 96.19 71 ALA A C 1
ATOM 549 O O . ALA A 1 71 ? 5.325 -8.323 -9.948 1.00 96.19 71 ALA A O 1
ATOM 550 N N . ILE A 1 72 ? 3.873 -6.685 -9.448 1.00 97.50 72 ILE A N 1
ATOM 551 C CA . ILE A 1 72 ? 4.367 -6.449 -8.093 1.00 97.50 72 ILE A CA 1
ATOM 552 C C . ILE A 1 72 ? 3.334 -6.956 -7.107 1.00 97.50 72 ILE A C 1
ATOM 554 O O . ILE A 1 72 ? 2.166 -6.571 -7.156 1.00 97.50 72 ILE A O 1
ATOM 558 N N . ARG A 1 73 ? 3.759 -7.812 -6.181 1.00 97.44 73 ARG A N 1
ATOM 559 C CA . ARG A 1 73 ? 2.893 -8.299 -5.114 1.00 97.44 73 ARG A CA 1
ATOM 560 C C . ARG A 1 73 ? 2.646 -7.176 -4.116 1.00 97.44 73 ARG A C 1
ATOM 562 O O . ARG A 1 73 ? 3.588 -6.655 -3.529 1.00 97.44 73 ARG A O 1
ATOM 569 N N . CYS A 1 74 ? 1.380 -6.827 -3.921 1.00 98.06 74 CYS A N 1
ATOM 570 C CA . CYS A 1 74 ? 0.921 -5.861 -2.935 1.00 98.06 74 CYS A CA 1
ATOM 571 C C . CYS A 1 74 ? 0.178 -6.593 -1.819 1.00 98.06 74 CYS A C 1
ATOM 573 O O . CYS A 1 74 ? -0.902 -7.150 -2.043 1.00 98.06 74 CYS A O 1
ATOM 575 N N . LYS A 1 75 ? 0.760 -6.578 -0.619 1.00 97.31 75 LYS A N 1
ATOM 576 C CA . LYS A 1 75 ? 0.174 -7.136 0.599 1.00 97.31 75 LYS A CA 1
ATOM 577 C C . LYS A 1 75 ? -0.251 -5.993 1.518 1.00 97.31 75 LYS A C 1
ATOM 579 O O . LYS A 1 75 ? 0.581 -5.185 1.917 1.00 97.31 75 LYS A O 1
ATOM 584 N N . VAL A 1 76 ? -1.528 -5.935 1.885 1.00 96.56 76 VAL A N 1
ATOM 585 C CA . VAL A 1 76 ? -2.063 -4.991 2.875 1.00 96.56 76 VAL A CA 1
ATOM 586 C C . VAL A 1 76 ? -2.470 -5.759 4.119 1.00 96.56 76 VAL A C 1
ATOM 588 O O . VAL A 1 76 ? -3.196 -6.754 4.053 1.00 96.56 76 VAL A O 1
ATOM 591 N N . MET A 1 77 ? -2.007 -5.278 5.263 1.00 96.06 77 MET A N 1
ATOM 592 C CA . MET A 1 77 ? -2.285 -5.839 6.573 1.00 96.06 77 MET A CA 1
ATOM 593 C C . MET A 1 77 ? -2.798 -4.754 7.507 1.00 96.06 77 MET A C 1
ATOM 595 O O . MET A 1 77 ? -2.384 -3.597 7.420 1.00 96.06 77 MET A O 1
ATOM 599 N N . ILE A 1 78 ? -3.656 -5.135 8.445 1.00 95.50 78 ILE A N 1
ATOM 600 C CA . ILE A 1 78 ? -4.177 -4.232 9.470 1.00 95.50 78 ILE A CA 1
ATOM 601 C C . ILE A 1 78 ? -3.999 -4.831 10.860 1.00 95.50 78 ILE A C 1
ATOM 603 O O . ILE A 1 78 ? -4.059 -6.046 11.041 1.00 95.50 78 ILE A O 1
ATOM 607 N N . LEU A 1 79 ? -3.807 -3.961 11.846 1.00 94.44 79 LEU A N 1
ATOM 608 C CA . LEU A 1 79 ? -3.879 -4.288 13.263 1.00 94.44 79 LEU A CA 1
ATOM 609 C C . LEU A 1 79 ? -5.210 -3.770 13.808 1.00 94.44 79 LEU A C 1
ATOM 611 O O . LEU A 1 79 ? -5.401 -2.565 13.979 1.00 94.44 79 LEU A O 1
ATOM 615 N N . GLY A 1 80 ? -6.146 -4.674 14.062 1.00 89.62 80 GLY A N 1
ATOM 616 C CA . GLY A 1 80 ? -7.517 -4.342 14.438 1.00 89.62 80 GLY A CA 1
ATOM 617 C C . GLY A 1 80 ? -8.450 -5.519 14.206 1.00 89.62 80 GLY A C 1
ATOM 618 O O . GLY A 1 80 ? -7.990 -6.619 13.915 1.00 89.62 80 GLY A O 1
ATOM 619 N N . GLU A 1 81 ? -9.752 -5.291 14.337 1.00 83.00 81 GLU A N 1
ATOM 620 C C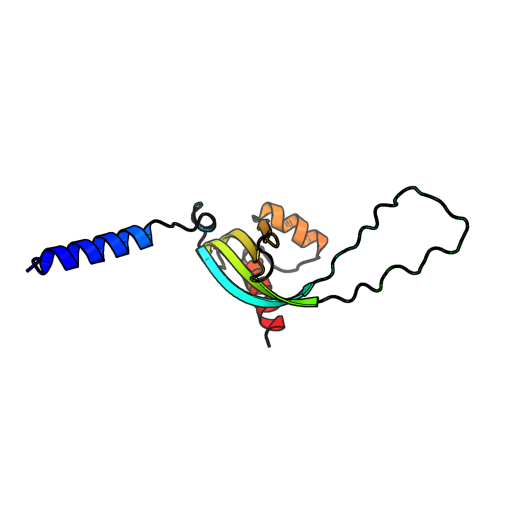A . GLU A 1 81 ? -10.750 -6.351 14.140 1.00 83.00 81 GLU A CA 1
ATOM 621 C C . GLU A 1 81 ? -11.187 -6.473 12.679 1.00 83.00 81 GLU A C 1
ATOM 623 O O . GLU A 1 81 ? -11.451 -7.574 12.205 1.00 83.00 81 GLU A O 1
ATOM 628 N N . ASN A 1 82 ? -11.296 -5.345 11.974 1.00 85.44 82 ASN A N 1
ATOM 629 C CA . ASN A 1 82 ? -11.772 -5.286 10.596 1.00 85.44 82 ASN A CA 1
ATOM 630 C C . ASN A 1 82 ? -11.322 -3.988 9.903 1.00 85.44 82 ASN A C 1
ATOM 632 O O . ASN A 1 82 ? -10.842 -3.055 10.547 1.00 85.44 82 ASN A O 1
ATOM 636 N N . GLU A 1 83 ? -11.522 -3.925 8.586 1.00 80.50 83 GLU A N 1
ATOM 637 C CA . GLU A 1 83 ? -11.143 -2.798 7.719 1.00 80.50 83 GLU A CA 1
ATOM 638 C C . GLU A 1 83 ? -11.799 -1.464 8.106 1.00 80.50 83 GLU A C 1
ATOM 640 O O . GLU A 1 83 ? -11.270 -0.422 7.751 1.00 80.50 83 GLU A O 1
ATOM 645 N N . GLY A 1 84 ? -12.928 -1.475 8.825 1.00 84.19 84 GLY A N 1
ATOM 646 C CA . GLY A 1 84 ? -13.626 -0.265 9.278 1.00 84.19 84 GLY A CA 1
ATOM 647 C C . GLY A 1 84 ? -13.268 0.178 10.700 1.00 84.19 84 GLY A C 1
ATOM 648 O O . GLY A 1 84 ? -13.799 1.179 11.177 1.00 84.19 84 GLY A O 1
ATOM 649 N N . SER A 1 85 ? -12.417 -0.578 11.395 1.00 89.38 85 SER A N 1
ATOM 650 C CA . SER A 1 85 ? -12.021 -0.322 12.779 1.00 89.38 85 SER A CA 1
ATOM 651 C C . SER A 1 85 ? -10.642 -0.930 13.045 1.00 89.38 85 SER A C 1
ATOM 653 O O . SER A 1 85 ? -10.499 -1.927 13.768 1.00 89.38 85 SER A O 1
ATOM 655 N N . PHE A 1 86 ? -9.614 -0.316 12.459 1.00 93.81 86 PHE A N 1
ATOM 656 C CA . PHE A 1 86 ? -8.217 -0.690 12.663 1.00 93.81 86 PHE A CA 1
ATOM 657 C C . PHE A 1 86 ? -7.417 0.448 13.295 1.00 93.81 86 PHE A C 1
ATOM 659 O O . PHE A 1 86 ? -7.784 1.615 13.227 1.00 93.81 86 PHE A O 1
ATOM 666 N N . LYS A 1 87 ? -6.322 0.091 13.965 1.00 94.50 87 LYS A N 1
ATOM 667 C CA . LYS A 1 87 ? -5.439 1.033 14.671 1.00 94.50 87 LYS A CA 1
ATOM 668 C C . LYS A 1 87 ? -4.190 1.372 13.873 1.00 94.50 87 LYS A C 1
ATOM 670 O O . LYS A 1 87 ? -3.576 2.406 14.096 1.00 94.50 87 LYS A O 1
ATOM 675 N N . HIS A 1 88 ? -3.799 0.470 12.983 1.00 95.50 88 HIS A N 1
ATOM 676 C CA . HIS A 1 88 ? -2.604 0.595 12.171 1.00 95.50 88 HIS A CA 1
ATOM 677 C C . HIS A 1 88 ? -2.779 -0.223 10.894 1.00 95.50 88 HIS A C 1
ATOM 679 O O . HIS A 1 88 ? -3.332 -1.324 10.943 1.00 95.50 88 HIS A O 1
ATOM 685 N N . CYS A 1 89 ? -2.280 0.273 9.767 1.00 95.50 89 CYS A N 1
ATOM 686 C CA . CYS A 1 89 ? -2.191 -0.491 8.526 1.00 95.50 89 CYS A CA 1
ATOM 687 C C . CYS A 1 89 ? -0.750 -0.532 8.015 1.00 95.50 89 CYS A C 1
ATOM 689 O O . CYS A 1 89 ? 0.043 0.370 8.281 1.00 95.50 89 CYS A O 1
ATOM 691 N N . ARG A 1 90 ? -0.406 -1.616 7.323 1.00 96.38 90 ARG A N 1
ATOM 692 C CA . ARG A 1 90 ? 0.884 -1.810 6.668 1.00 96.38 90 ARG A CA 1
ATOM 693 C C . ARG A 1 90 ? 0.664 -2.322 5.255 1.00 96.38 90 ARG A C 1
ATOM 695 O O . ARG A 1 90 ? -0.060 -3.293 5.057 1.00 96.38 90 ARG A O 1
ATOM 702 N N . VAL A 1 91 ? 1.303 -1.679 4.295 1.00 97.06 91 VAL A N 1
ATOM 703 C CA . VAL A 1 91 ? 1.359 -2.071 2.892 1.00 97.06 91 VAL A CA 1
ATOM 704 C C . VAL A 1 91 ? 2.787 -2.494 2.586 1.00 97.06 91 VAL A C 1
ATOM 706 O O . VAL A 1 91 ? 3.728 -1.755 2.868 1.00 97.06 91 VAL A O 1
ATOM 709 N N . GLU A 1 92 ? 2.943 -3.674 2.007 1.00 96.94 92 GLU A N 1
ATOM 710 C CA . GLU A 1 92 ? 4.211 -4.204 1.520 1.00 96.94 92 GLU A CA 1
ATOM 711 C C . GLU A 1 92 ? 4.120 -4.416 0.011 1.00 96.94 92 GLU A C 1
ATOM 713 O O . GLU A 1 92 ? 3.169 -5.028 -0.482 1.00 96.94 92 GLU A O 1
ATOM 718 N N . LEU A 1 93 ? 5.120 -3.921 -0.714 1.00 97.69 93 LEU A N 1
ATOM 719 C CA . LEU A 1 93 ? 5.323 -4.199 -2.130 1.00 97.69 93 LEU A CA 1
ATOM 720 C C . LEU A 1 93 ? 6.574 -5.057 -2.290 1.00 97.69 93 LEU A C 1
ATOM 722 O O . LEU A 1 93 ? 7.656 -4.652 -1.856 1.00 97.69 93 LEU A O 1
ATOM 726 N N . THR A 1 94 ? 6.432 -6.217 -2.927 1.00 97.12 94 THR A N 1
ATOM 727 C CA . THR A 1 94 ? 7.548 -7.128 -3.212 1.00 97.12 94 THR A CA 1
ATOM 728 C C . THR A 1 94 ? 7.556 -7.586 -4.660 1.00 97.12 94 THR A C 1
ATOM 730 O O . THR A 1 94 ? 6.498 -7.764 -5.262 1.00 97.12 94 THR A O 1
ATOM 733 N N . SER A 1 95 ? 8.749 -7.823 -5.202 1.00 95.38 95 SER A N 1
ATOM 734 C CA . SER A 1 95 ? 8.932 -8.424 -6.526 1.00 95.38 95 SER A CA 1
ATOM 735 C C . SER A 1 95 ? 9.294 -9.904 -6.403 1.00 95.38 95 SER A C 1
ATOM 737 O O . SER A 1 95 ? 10.015 -10.298 -5.487 1.00 95.38 95 SER A O 1
ATOM 739 N N . GLU A 1 96 ? 8.829 -10.724 -7.346 1.00 92.75 96 GLU A N 1
ATOM 740 C CA . GLU A 1 96 ? 9.325 -12.099 -7.505 1.00 92.75 96 GLU A CA 1
ATOM 741 C C . GLU A 1 96 ? 10.701 -12.142 -8.192 1.00 92.75 96 GLU A C 1
ATOM 743 O O . GLU A 1 96 ? 11.464 -13.089 -8.002 1.00 92.75 96 GLU A O 1
ATOM 748 N N . ASN A 1 97 ? 11.036 -11.106 -8.969 1.00 90.81 97 ASN A N 1
ATOM 749 C CA . ASN A 1 97 ? 12.257 -11.046 -9.777 1.00 90.81 97 ASN A CA 1
ATOM 750 C C . ASN A 1 97 ? 13.435 -10.397 -9.040 1.00 90.81 97 ASN A C 1
ATOM 752 O O . ASN A 1 97 ? 14.589 -10.628 -9.403 1.00 90.81 97 ASN A O 1
ATOM 756 N N . ASP A 1 98 ? 13.155 -9.590 -8.015 1.00 91.88 98 ASP A N 1
ATOM 757 C CA . ASP A 1 98 ? 14.161 -8.890 -7.221 1.00 91.88 98 ASP A CA 1
ATOM 758 C C . ASP A 1 98 ? 13.837 -8.978 -5.725 1.00 91.88 98 ASP A C 1
ATOM 760 O O . ASP A 1 98 ? 12.948 -8.300 -5.213 1.00 91.88 98 ASP A O 1
ATOM 764 N N . ILE A 1 99 ? 14.609 -9.793 -5.006 1.00 92.50 99 ILE A N 1
ATOM 765 C CA . ILE A 1 99 ? 14.465 -9.988 -3.556 1.00 92.50 99 ILE A CA 1
ATOM 766 C C . ILE A 1 99 ? 14.793 -8.732 -2.736 1.00 92.50 99 ILE A C 1
ATOM 768 O O . ILE A 1 99 ? 14.437 -8.663 -1.561 1.00 92.50 99 ILE A O 1
ATOM 772 N N . PHE A 1 100 ? 15.500 -7.760 -3.322 1.00 93.62 100 PHE A N 1
ATOM 773 C CA . PHE A 1 100 ? 15.801 -6.482 -2.680 1.00 93.62 100 PHE A CA 1
ATOM 774 C C . PHE A 1 100 ? 14.709 -5.441 -2.931 1.00 93.62 100 PHE A C 1
ATOM 776 O O . PHE A 1 100 ? 14.682 -4.412 -2.251 1.00 93.62 100 PHE A O 1
ATOM 783 N N . PHE A 1 101 ? 13.783 -5.712 -3.854 1.00 93.94 101 PHE A N 1
ATOM 784 C CA . PHE A 1 101 ? 12.584 -4.912 -4.036 1.00 93.94 101 PHE A CA 1
ATOM 785 C C . PHE A 1 101 ? 11.608 -5.219 -2.897 1.00 93.94 101 PHE A C 1
ATOM 787 O O . PHE A 1 101 ? 10.764 -6.111 -2.982 1.00 93.94 101 PHE A O 1
ATOM 794 N N . HIS A 1 102 ? 11.754 -4.482 -1.800 1.00 94.69 102 HIS A N 1
ATOM 795 C CA . HIS A 1 102 ? 10.870 -4.553 -0.648 1.00 94.69 102 HIS A CA 1
ATOM 796 C C . HIS A 1 102 ? 10.589 -3.140 -0.144 1.00 94.69 102 HIS A C 1
ATOM 798 O O . HIS A 1 102 ? 11.456 -2.490 0.444 1.00 94.69 102 HIS A O 1
ATOM 804 N N . TYR A 1 103 ? 9.372 -2.662 -0.394 1.00 96.00 103 TYR A N 1
ATOM 805 C CA . TYR A 1 103 ? 8.913 -1.360 0.075 1.00 96.00 103 TYR A CA 1
ATOM 806 C C . TYR A 1 103 ? 7.800 -1.540 1.087 1.00 96.00 103 TYR A C 1
ATOM 808 O O . TYR A 1 103 ? 6.836 -2.259 0.834 1.00 96.00 103 TYR A O 1
ATOM 816 N N . THR A 1 104 ? 7.918 -0.823 2.199 1.00 95.94 104 THR A N 1
ATOM 817 C CA . THR A 1 104 ? 6.957 -0.884 3.294 1.00 95.94 104 THR A CA 1
ATOM 818 C C . THR A 1 104 ? 6.429 0.506 3.584 1.00 95.94 104 THR A C 1
ATOM 820 O O . THR A 1 104 ? 7.196 1.445 3.799 1.00 95.94 104 THR A O 1
ATOM 823 N N . HIS A 1 105 ? 5.110 0.623 3.619 1.00 95.88 105 HIS A N 1
ATOM 824 C CA . HIS A 1 105 ? 4.398 1.805 4.069 1.00 95.88 105 HIS A CA 1
ATOM 825 C C . HIS A 1 105 ? 3.530 1.420 5.261 1.00 95.88 105 HIS A C 1
ATOM 827 O O . HIS A 1 105 ? 2.707 0.517 5.160 1.00 95.88 105 HIS A O 1
ATOM 833 N N . SER A 1 106 ? 3.724 2.086 6.392 1.00 94.94 106 SER A N 1
ATOM 834 C CA . SER A 1 106 ? 3.013 1.808 7.637 1.00 94.94 106 SER A CA 1
ATOM 835 C C . SER A 1 106 ? 2.488 3.109 8.208 1.00 94.94 106 SER A C 1
ATOM 837 O O . SER A 1 106 ? 3.216 4.104 8.196 1.00 94.94 106 SER A O 1
ATOM 839 N N . LEU A 1 107 ? 1.258 3.092 8.711 1.00 96.00 107 LEU A N 1
ATOM 840 C CA . LEU A 1 107 ? 0.669 4.256 9.356 1.00 96.00 107 LEU A CA 1
ATOM 841 C C . LEU A 1 107 ? -0.427 3.910 10.360 1.00 96.00 107 LEU A C 1
ATOM 843 O O . LEU A 1 107 ? -1.194 2.956 10.182 1.00 96.00 107 LEU A O 1
ATOM 847 N N . ASP A 1 108 ? -0.523 4.759 11.377 1.00 96.62 108 ASP A N 1
ATOM 848 C CA . ASP A 1 108 ? -1.668 4.900 12.270 1.00 96.62 108 ASP A CA 1
ATOM 849 C C . ASP A 1 108 ? -2.517 6.145 11.934 1.00 96.62 108 ASP A C 1
ATOM 851 O O . ASP A 1 108 ? -2.254 6.872 10.971 1.00 96.62 108 ASP A O 1
ATOM 855 N N . GLU A 1 109 ? -3.558 6.394 12.733 1.00 96.75 109 GLU A N 1
ATOM 856 C CA . GLU A 1 109 ? -4.469 7.529 12.537 1.00 96.75 109 GLU A CA 1
ATOM 857 C C . GLU A 1 109 ? -3.756 8.888 12.628 1.00 96.75 109 GLU A C 1
ATOM 859 O O . GLU A 1 109 ? -4.135 9.831 11.935 1.00 96.75 109 GLU A O 1
ATOM 864 N N . MET A 1 110 ? -2.723 9.012 13.467 1.00 96.50 110 MET A N 1
ATOM 865 C CA . MET A 1 110 ? -1.991 10.269 13.616 1.00 96.50 110 MET A CA 1
ATOM 866 C C . MET A 1 110 ? -1.192 10.564 12.349 1.00 96.50 110 MET A C 1
ATOM 868 O O . MET A 1 110 ? -1.302 11.659 11.805 1.00 96.50 110 MET A O 1
ATOM 872 N N . GLN A 1 111 ? -0.449 9.574 11.856 1.00 96.75 111 GLN A N 1
ATOM 873 C CA . GLN A 1 111 ? 0.357 9.681 10.637 1.00 96.75 111 GLN A CA 1
ATOM 874 C C . GLN A 1 111 ? -0.510 9.846 9.382 1.00 96.75 111 GLN A C 1
ATOM 876 O O . GLN A 1 111 ? -0.107 10.506 8.426 1.00 96.75 111 GLN A O 1
ATOM 881 N N . PHE A 1 112 ? -1.725 9.287 9.382 1.00 97.50 112 PHE A N 1
ATOM 882 C CA . PHE A 1 112 ? -2.673 9.482 8.288 1.00 97.50 112 PHE A CA 1
ATOM 883 C C . PHE A 1 112 ? -3.052 10.952 8.086 1.00 97.50 112 PHE A C 1
ATOM 885 O O . PHE A 1 112 ? -3.261 11.356 6.945 1.00 97.50 112 PHE A O 1
ATOM 892 N N . ARG A 1 113 ? -3.111 11.764 9.151 1.00 96.88 113 ARG A N 1
ATOM 893 C CA . ARG A 1 113 ? -3.486 13.186 9.042 1.00 96.88 113 ARG A CA 1
ATOM 894 C C . ARG A 1 113 ? -2.531 13.966 8.150 1.00 96.88 113 ARG A C 1
ATOM 896 O O . ARG A 1 113 ? -2.989 14.766 7.341 1.00 96.88 113 ARG A O 1
ATOM 903 N N . ASP A 1 114 ? -1.238 13.670 8.230 1.00 96.44 114 ASP A N 1
ATOM 904 C CA . ASP A 1 114 ? -0.232 14.311 7.383 1.00 96.44 114 ASP A CA 1
ATOM 905 C C . ASP A 1 114 ? -0.497 14.002 5.899 1.00 96.44 114 ASP A C 1
ATOM 907 O O . ASP A 1 114 ? -0.512 14.899 5.055 1.00 96.44 114 ASP A O 1
ATOM 911 N N . ILE A 1 115 ? -0.810 12.741 5.582 1.00 95.06 115 ILE A N 1
ATOM 912 C CA . ILE A 1 115 ? -1.156 12.305 4.219 1.00 95.06 115 ILE A CA 1
ATOM 913 C C . ILE A 1 115 ? -2.485 12.919 3.772 1.00 95.06 115 ILE A C 1
ATOM 915 O O . ILE A 1 115 ? -2.624 13.334 2.621 1.00 95.06 115 ILE A O 1
ATOM 919 N N . GLN A 1 116 ? -3.469 12.974 4.668 1.00 96.31 116 GLN A N 1
ATOM 920 C CA . GLN A 1 116 ? -4.784 13.538 4.397 1.00 96.31 116 GLN A CA 1
ATOM 921 C C . GLN A 1 116 ? -4.675 15.016 4.012 1.00 96.31 116 GLN A C 1
ATOM 923 O O . GLN A 1 116 ? -5.295 15.435 3.032 1.00 96.31 116 GLN A O 1
ATOM 928 N N . GLU A 1 117 ? -3.856 15.785 4.729 1.00 96.38 117 GLU A N 1
ATOM 929 C CA . GLU A 1 117 ? -3.592 17.191 4.430 1.00 96.38 117 GLU A CA 1
ATOM 930 C C . GLU A 1 117 ? -2.777 17.364 3.140 1.00 96.38 117 GLU A C 1
ATOM 932 O O . GLU A 1 117 ? -3.167 18.145 2.267 1.00 96.38 117 GLU A O 1
ATOM 937 N N . GLU A 1 118 ? -1.684 16.611 2.979 1.00 97.06 118 GLU A N 1
ATOM 938 C CA . GLU A 1 118 ? -0.793 16.718 1.818 1.00 97.06 118 GLU A CA 1
ATOM 939 C C . GLU A 1 118 ? -1.506 16.345 0.509 1.00 97.06 118 GLU A C 1
ATOM 941 O O . GLU A 1 118 ? -1.413 17.061 -0.492 1.00 97.06 118 GLU A O 1
ATOM 946 N N . GLN A 1 119 ? -2.264 15.248 0.529 1.00 94.62 119 GLN A N 1
ATOM 947 C CA . GLN A 1 119 ? -2.956 14.697 -0.639 1.00 94.62 119 GLN A CA 1
ATOM 948 C C . GLN A 1 119 ? -4.409 15.184 -0.761 1.00 94.62 119 GLN A C 1
ATOM 950 O O . GLN A 1 119 ? -5.105 14.810 -1.706 1.00 94.62 119 GLN A O 1
ATOM 955 N N . LYS A 1 120 ? -4.873 16.037 0.165 1.00 95.56 120 LYS A N 1
ATOM 956 C CA . LYS A 1 120 ? -6.243 16.584 0.217 1.00 95.56 120 LYS A CA 1
ATOM 957 C C . LYS A 1 120 ? -7.314 15.492 0.169 1.00 95.56 120 LYS A C 1
ATOM 959 O O . LYS A 1 120 ? -8.293 15.589 -0.577 1.00 95.56 120 LYS A O 1
ATOM 964 N N . LEU A 1 121 ? -7.108 14.433 0.944 1.00 95.12 121 LEU A N 1
ATOM 965 C CA . LEU A 1 121 ? -8.038 13.314 1.007 1.00 95.12 121 LEU A CA 1
ATOM 966 C C . LEU A 1 121 ? -9.295 13.724 1.783 1.00 95.12 121 LEU A C 1
ATOM 968 O O . LEU A 1 121 ? -9.223 14.308 2.860 1.00 95.12 121 LEU A O 1
ATOM 972 N N . MET A 1 122 ? -10.459 13.375 1.240 1.00 95.62 122 MET A N 1
ATOM 973 C CA . MET A 1 122 ? -11.770 13.666 1.839 1.00 95.62 122 MET A CA 1
ATOM 974 C C . MET A 1 122 ? -12.327 12.489 2.656 1.00 95.62 122 MET A C 1
ATOM 976 O O . MET A 1 122 ? -13.510 12.483 2.980 1.00 95.62 122 MET A O 1
ATOM 980 N N . ILE A 1 123 ? -11.501 11.474 2.909 1.00 95.94 123 ILE A N 1
ATOM 981 C CA . ILE A 1 123 ? -11.884 10.227 3.577 1.00 95.94 123 ILE A CA 1
ATOM 982 C C . ILE A 1 123 ? -11.334 10.194 4.997 1.00 95.94 123 ILE A C 1
ATOM 984 O O . ILE A 1 123 ? -10.320 10.832 5.285 1.00 95.94 123 ILE A O 1
ATOM 988 N N . GLU A 1 124 ? -11.964 9.398 5.849 1.00 95.62 124 GLU A N 1
ATOM 989 C CA . GLU A 1 124 ? -11.473 9.132 7.200 1.00 95.62 124 GLU A CA 1
ATOM 990 C C . GLU A 1 124 ? -10.439 7.994 7.210 1.00 95.62 124 GLU A C 1
ATOM 992 O O . GLU A 1 124 ? -10.378 7.170 6.292 1.00 95.62 124 GLU A O 1
ATOM 997 N N . PHE A 1 125 ? -9.642 7.894 8.280 1.00 96.31 125 PHE A N 1
ATOM 998 C CA . PHE A 1 125 ? -8.599 6.864 8.402 1.00 96.31 125 PHE A CA 1
ATOM 999 C C . PHE A 1 125 ? -9.141 5.438 8.209 1.00 96.31 125 PHE A C 1
ATOM 1001 O O . PHE A 1 125 ? -8.573 4.652 7.454 1.00 96.31 125 PHE A O 1
ATOM 1008 N N . ASN A 1 126 ? -10.294 5.125 8.806 1.00 94.38 126 ASN A N 1
ATOM 1009 C CA . ASN A 1 126 ? -10.934 3.809 8.684 1.00 94.38 126 ASN A CA 1
ATOM 1010 C C . ASN A 1 126 ? -11.441 3.492 7.261 1.00 94.38 126 ASN A C 1
ATOM 1012 O O . ASN A 1 126 ? -11.828 2.365 6.971 1.00 94.38 126 ASN A O 1
ATOM 1016 N N . GLU A 1 127 ? -11.452 4.463 6.349 1.00 95.50 127 GLU A N 1
ATOM 1017 C CA . GLU A 1 127 ? -11.805 4.251 4.943 1.00 95.50 127 GLU A CA 1
ATOM 1018 C C . GLU A 1 127 ? -10.565 4.075 4.056 1.00 95.50 127 GLU A C 1
ATOM 1020 O O . GLU A 1 127 ? -10.675 3.563 2.938 1.00 95.50 127 GLU A O 1
ATOM 1025 N N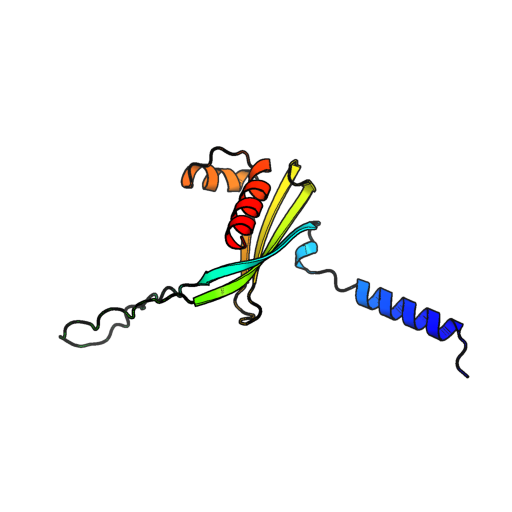 . TYR A 1 128 ? -9.385 4.460 4.553 1.00 96.06 128 TYR A N 1
ATOM 1026 C CA . TYR A 1 128 ? -8.139 4.515 3.793 1.00 96.06 128 TYR A CA 1
ATOM 1027 C C . TYR A 1 128 ? -7.788 3.181 3.130 1.00 96.06 128 TYR A C 1
ATOM 1029 O O . TYR A 1 128 ? -7.606 3.127 1.913 1.00 96.06 128 TYR A O 1
ATOM 1037 N N . VAL A 1 129 ? -7.767 2.090 3.903 1.00 96.12 129 VAL A N 1
ATOM 1038 C CA . VAL A 1 129 ? -7.428 0.746 3.403 1.00 96.12 129 VAL A CA 1
ATOM 1039 C C . VAL A 1 129 ? -8.400 0.298 2.310 1.00 96.12 129 VAL A C 1
ATOM 1041 O O . VAL A 1 129 ? -7.977 -0.179 1.258 1.00 96.12 129 VAL A O 1
ATOM 1044 N N . ASN A 1 130 ? -9.698 0.529 2.505 1.00 95.56 130 ASN A N 1
ATOM 1045 C CA . ASN A 1 130 ? -10.729 0.170 1.532 1.00 95.56 130 ASN A CA 1
ATOM 1046 C C . ASN A 1 130 ? -10.594 0.950 0.222 1.00 95.56 130 ASN A C 1
ATOM 1048 O O . ASN A 1 130 ? -10.778 0.392 -0.863 1.00 95.56 130 ASN A O 1
ATOM 1052 N N . VAL A 1 131 ? -10.282 2.243 0.301 1.00 95.75 131 VAL A N 1
ATOM 1053 C CA . VAL A 1 131 ? -10.028 3.072 -0.883 1.00 95.75 131 VAL A CA 1
ATOM 1054 C C . VAL A 1 131 ? -8.750 2.622 -1.588 1.00 95.75 131 VAL A C 1
ATOM 1056 O O . VAL A 1 131 ? -8.765 2.445 -2.805 1.00 95.75 131 VAL A O 1
ATOM 1059 N N . PHE A 1 132 ? -7.679 2.353 -0.842 1.00 95.94 132 PHE A N 1
ATOM 1060 C CA . PHE A 1 132 ? -6.416 1.864 -1.389 1.00 95.94 132 PHE A CA 1
ATOM 1061 C C . PHE A 1 132 ? -6.578 0.535 -2.138 1.00 95.94 132 PHE A C 1
ATOM 1063 O O . PHE A 1 132 ? -6.184 0.430 -3.299 1.00 95.94 132 PHE A O 1
ATOM 1070 N N . ILE A 1 133 ? -7.259 -0.447 -1.539 1.00 96.50 133 ILE A N 1
ATOM 1071 C CA . ILE A 1 133 ? -7.545 -1.741 -2.177 1.00 96.50 133 ILE A CA 1
ATOM 1072 C C . ILE A 1 133 ? -8.352 -1.554 -3.469 1.00 96.50 133 ILE A C 1
ATOM 1074 O O . ILE A 1 133 ? -8.056 -2.188 -4.484 1.00 96.50 133 ILE A O 1
ATOM 1078 N N . LYS A 1 134 ? -9.349 -0.658 -3.479 1.00 96.19 134 LYS A N 1
ATOM 1079 C CA . LYS A 1 134 ? -10.113 -0.337 -4.699 1.00 96.19 134 LYS A CA 1
ATOM 1080 C C . LYS A 1 134 ? -9.219 0.237 -5.801 1.00 96.19 134 LYS A C 1
ATOM 1082 O O . LYS A 1 134 ? -9.399 -0.132 -6.963 1.00 96.19 134 LYS A O 1
ATOM 1087 N N . MET A 1 135 ? -8.256 1.094 -5.458 1.00 95.12 135 MET A N 1
ATOM 1088 C CA . MET A 1 135 ? -7.281 1.618 -6.421 1.00 95.12 135 MET A CA 1
ATOM 1089 C C . MET A 1 135 ? -6.391 0.502 -6.977 1.00 95.12 135 MET A C 1
ATOM 1091 O O . MET A 1 135 ? -6.310 0.360 -8.193 1.00 95.12 135 MET A O 1
ATOM 1095 N N . CYS A 1 136 ? -5.822 -0.352 -6.120 1.00 96.56 136 CYS A N 1
ATOM 1096 C CA . CYS A 1 136 ? -5.050 -1.524 -6.550 1.00 96.56 136 CYS A CA 1
ATOM 1097 C C . CYS A 1 136 ? -5.854 -2.432 -7.491 1.00 96.56 136 CYS A C 1
ATOM 1099 O O . CYS A 1 136 ? -5.359 -2.861 -8.531 1.00 96.56 136 CYS A O 1
ATOM 1101 N N . ASN A 1 137 ? -7.120 -2.691 -7.161 1.00 96.50 137 ASN A N 1
ATOM 1102 C CA . ASN A 1 137 ? -8.004 -3.510 -7.986 1.00 96.50 137 ASN A CA 1
ATOM 1103 C C . ASN A 1 137 ? -8.297 -2.880 -9.349 1.00 96.50 137 ASN A C 1
ATOM 1105 O O . ASN A 1 137 ? -8.469 -3.611 -10.321 1.00 96.50 137 ASN A O 1
ATOM 1109 N N . SER A 1 138 ? -8.326 -1.549 -9.426 1.00 96.31 138 SER A N 1
ATOM 1110 C CA . SER A 1 138 ? -8.560 -0.816 -10.674 1.00 96.31 138 SER A CA 1
ATOM 1111 C C . SER A 1 138 ? -7.380 -0.912 -11.646 1.00 96.31 138 SER A C 1
ATOM 1113 O O . SER A 1 138 ? -7.578 -0.742 -12.841 1.00 96.31 138 SER A O 1
ATOM 1115 N N . CYS A 1 139 ? -6.173 -1.222 -11.162 1.00 93.56 139 CYS A N 1
ATOM 1116 C CA . CYS A 1 139 ? -5.006 -1.481 -12.011 1.00 93.56 139 CYS A CA 1
ATOM 1117 C C . CYS A 1 139 ? -5.021 -2.877 -12.658 1.00 93.56 139 CYS A C 1
ATOM 1119 O O . CYS A 1 139 ? -4.273 -3.113 -13.597 1.00 93.56 139 CYS A O 1
ATOM 1121 N N . ILE A 1 140 ? -5.830 -3.810 -12.146 1.00 91.62 140 ILE A N 1
ATOM 1122 C CA . ILE A 1 140 ? -5.881 -5.208 -12.617 1.00 91.62 140 ILE A CA 1
ATOM 1123 C C . ILE A 1 140 ? -6.959 -5.410 -13.701 1.00 91.62 140 ILE A C 1
ATOM 1125 O O . ILE A 1 140 ? -6.931 -6.419 -14.405 1.00 91.62 140 ILE A O 1
ATOM 1129 N N . ALA A 1 141 ? -7.919 -4.484 -13.797 1.00 60.22 141 ALA A N 1
ATOM 1130 C CA . ALA A 1 141 ? -9.139 -4.606 -14.596 1.00 60.22 141 ALA A CA 1
ATOM 1131 C C . ALA A 1 141 ? -8.972 -4.184 -16.063 1.00 60.22 141 ALA A C 1
ATOM 1133 O O . ALA A 1 141 ? -8.308 -3.156 -16.319 1.00 60.22 141 ALA A O 1
#

Organism: Perkinsus olseni (NCBI:txid32597)

Radius of gyration: 22.88 Å; chains: 1; bounding box: 49×74×40 Å

InterPro domains:
  IPR032396 Spindle assembly abnormal protein 6, N-terminal [PF16531] (64-139)
  IPR038558 SAS-6, N-terminal domain superfamily [G3DSA:2.170.210.20] (10-141)

Foldseek 3Di:
DPDPVVVVVVVVVVVVVVVPPPPPVCVVPKDWPDKFWFWDFDWDPPPVPPPPDDDDDDPDDPPDGRTDTAGKIWIKIFDADDLQGGFKIKIWTHHPVDRPRIDIDMDGQVRVVVVCVVVVPPDHPSCVVVVVVVVRVVRVD